Protein AF-A0A2U0RX53-F1 (afdb_monomer)

Nearest PDB structures (foldseek):
  1yox-assembly2_E  TM=8.769E-01  e=1.766E-03  Pseudomonas aeruginosa PAO1
  1yox-assembly2_D  TM=8.948E-01  e=3.958E-03  Pseudomonas aeruginosa PAO1
  1pg6-assembly1_A  TM=7.178E-01  e=7.880E-04  Streptococcus pyogenes MGAS8232
  1yox-assembly1_B  TM=8.789E-01  e=4.909E-03  Pseudomonas aeruginosa PAO1
  1yox-assembly1_C  TM=8.785E-01  e=5.180E-03  Pseudomonas aeruginosa PAO1

Solvent-accessible surface area (backbone atoms only — not comparable to full-atom values): 6976 Å² total; per-residue (Å²): 125,51,74,48,78,42,61,72,56,60,62,22,32,44,37,37,43,24,48,55,73,34,51,41,31,28,38,68,83,23,68,76,52,64,41,92,50,50,47,79,48,80,42,64,55,68,66,64,85,84,62,51,75,77,52,69,82,78,62,90,67,83,62,43,31,33,37,43,26,1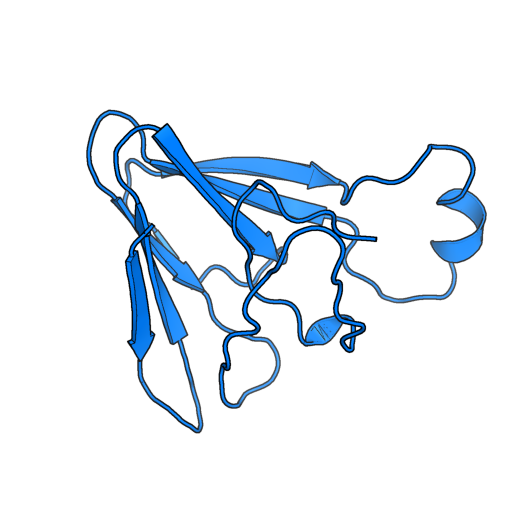4,49,95,39,68,33,47,40,29,35,37,64,68,67,86,29,62,78,85,85,80,86,82,47,92,99,54,86,81,91,73,62,80,68,73,59,46,69,44,60,71,85,63,85,59,126

Foldseek 3Di:
DDWDWPDPWFWTKIKDKAFAFFKKKFAPPFWDDWDPQKDKDKDFQDDDPVPCVVCVVPDPARRIIIIIGGHPGMMMTMGTAPPGTGADDDDDDVPDDDDDDRSNTTIDGPPDRDD

Mean predicted aligned error: 6.29 Å

Sequence (115 aa):
MEYEIKYKPSYSMLVVNLEPDESVTAEAGAMTYMAPNINVNTRKREKSILGTLGLALFGGQSFFVNDYQAQNSPAEVAFVAAPVGDIDVLEGKPNQGYIIESASYIASAQNVDLD

pLDDT: mean 86.65, std 14.89, range [49.66, 98.62]

Radius of gyration: 14.58 Å; Cα contacts (8 Å, |Δi|>4): 217; chains: 1; bounding box: 27×31×42 Å

Secondary structure (DSSP, 8-state):
-EEEEESTTTS-EEEEEE-TT-EEEEETT-EEEE-TTEEEEEEEPP--TTTHHHHTTT-----EEEEEEE-SS-EEEEEE-SSSS-------BTTB-----GGG--EEETT----

Structure (mmCIF, N/CA/C/O backbone):
data_AF-A0A2U0RX53-F1
#
_entry.id   AF-A0A2U0RX53-F1
#
loop_
_atom_site.group_PDB
_atom_site.id
_atom_site.type_symbol
_atom_site.label_atom_id
_atom_site.label_alt_id
_atom_site.label_comp_id
_atom_site.label_asym_id
_atom_site.label_entity_id
_atom_site.label_seq_id
_atom_site.pdbx_PDB_ins_code
_atom_site.Cartn_x
_atom_site.Cartn_y
_atom_site.Cartn_z
_atom_site.occupancy
_atom_site.B_iso_or_equiv
_atom_site.auth_seq_id
_atom_site.auth_comp_id
_atom_site.auth_asym_id
_atom_site.auth_atom_id
_atom_site.pdbx_PDB_model_num
ATOM 1 N N . MET A 1 1 ? -2.881 8.668 -8.069 1.00 89.19 1 MET A N 1
ATOM 2 C CA . MET A 1 1 ? -2.905 7.234 -7.738 1.00 89.19 1 MET A CA 1
ATOM 3 C C . MET A 1 1 ? -4.161 6.574 -8.275 1.00 89.19 1 MET A C 1
ATOM 5 O O . MET A 1 1 ? -5.261 6.839 -7.793 1.00 89.19 1 MET A O 1
ATOM 9 N N . GLU A 1 2 ? -3.981 5.724 -9.277 1.00 96.19 2 GLU A N 1
ATOM 10 C CA . GLU A 1 2 ? -5.035 4.867 -9.821 1.00 96.19 2 GLU A CA 1
ATOM 11 C C . GLU A 1 2 ? -4.992 3.494 -9.140 1.00 96.19 2 GLU A C 1
ATOM 13 O O . GLU A 1 2 ? -3.926 3.027 -8.733 1.00 96.19 2 GLU A O 1
ATOM 18 N N . TYR A 1 3 ? -6.140 2.831 -9.003 1.00 97.38 3 TYR A N 1
ATOM 19 C CA . TYR A 1 3 ? -6.206 1.499 -8.405 1.00 97.38 3 TYR A CA 1
ATOM 20 C C . TYR A 1 3 ? -7.310 0.639 -9.024 1.00 97.38 3 TYR A C 1
ATOM 22 O O . TYR A 1 3 ? -8.286 1.144 -9.579 1.00 97.38 3 TYR A O 1
ATOM 30 N N . GLU A 1 4 ? -7.171 -0.674 -8.868 1.00 97.56 4 GLU A N 1
ATOM 31 C CA . GLU A 1 4 ? -8.158 -1.683 -9.239 1.00 97.56 4 GLU A CA 1
ATOM 32 C C . GLU A 1 4 ? -8.268 -2.729 -8.122 1.00 97.56 4 GLU A C 1
ATOM 34 O O . GLU A 1 4 ? -7.258 -3.171 -7.574 1.00 97.56 4 GLU A O 1
ATOM 39 N N . ILE A 1 5 ? -9.489 -3.161 -7.793 1.00 97.25 5 ILE A N 1
ATOM 40 C CA . ILE A 1 5 ? -9.713 -4.309 -6.904 1.00 97.25 5 ILE A CA 1
ATOM 41 C C . ILE A 1 5 ? -10.069 -5.516 -7.767 1.00 97.25 5 ILE A C 1
ATOM 43 O O . ILE A 1 5 ? -11.161 -5.592 -8.334 1.00 97.25 5 ILE A O 1
ATOM 47 N N . LYS A 1 6 ? -9.142 -6.468 -7.855 1.00 96.62 6 LYS A N 1
ATOM 48 C CA . LYS A 1 6 ? -9.290 -7.706 -8.625 1.00 96.62 6 LYS A CA 1
ATOM 49 C C . LYS A 1 6 ? -9.838 -8.828 -7.748 1.00 96.62 6 LYS A C 1
ATOM 51 O O . LYS A 1 6 ? -9.658 -8.818 -6.537 1.00 96.62 6 LYS A O 1
ATOM 56 N N . TYR A 1 7 ? -10.458 -9.822 -8.384 1.00 95.19 7 TYR A N 1
ATOM 57 C CA . TYR A 1 7 ? -10.832 -11.111 -7.775 1.00 95.19 7 TYR A CA 1
ATOM 58 C C . TYR A 1 7 ? -11.851 -11.053 -6.616 1.00 95.19 7 TYR A C 1
ATOM 60 O O . TYR A 1 7 ? -11.899 -11.964 -5.782 1.00 95.19 7 TYR A O 1
ATOM 68 N N . LYS A 1 8 ? -12.714 -10.024 -6.600 1.00 94.25 8 LYS A N 1
ATOM 69 C CA . LYS A 1 8 ? -13.843 -9.947 -5.658 1.00 94.25 8 LYS A CA 1
ATOM 70 C C . LYS A 1 8 ? -14.775 -11.165 -5.785 1.00 94.25 8 LYS A C 1
ATOM 72 O O . LYS A 1 8 ? -14.963 -11.670 -6.896 1.00 94.25 8 LYS A O 1
ATOM 77 N N . PRO A 1 9 ? -15.406 -11.628 -4.687 1.00 93.12 9 PRO A N 1
ATOM 78 C CA . PRO A 1 9 ? -15.303 -11.113 -3.315 1.00 93.12 9 PRO A CA 1
ATOM 79 C C . PRO A 1 9 ? -14.463 -11.996 -2.378 1.00 93.12 9 PRO A C 1
ATOM 81 O O . PRO A 1 9 ? -14.366 -11.715 -1.192 1.00 93.12 9 PRO A O 1
ATOM 84 N N . SER A 1 10 ? -13.957 -13.136 -2.852 1.00 88.94 10 SER A N 1
ATOM 85 C CA . SER A 1 10 ? -13.413 -14.160 -1.950 1.00 88.94 10 SER A CA 1
ATOM 86 C C . SER A 1 10 ? -11.91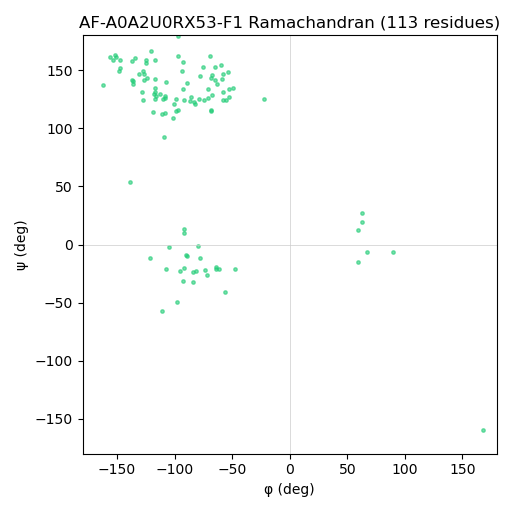4 -14.028 -1.721 1.00 88.94 10 SER A C 1
ATOM 88 O O . SER A 1 10 ? -11.451 -14.383 -0.648 1.00 88.94 10 SER A O 1
ATOM 90 N N . TYR A 1 11 ? -11.160 -13.545 -2.709 1.00 91.69 11 TYR A N 1
ATOM 91 C CA . TYR A 1 11 ? -9.703 -13.407 -2.634 1.00 91.69 11 TYR A CA 1
ATOM 92 C C . TYR A 1 11 ? -9.279 -12.085 -3.261 1.00 91.69 11 TYR A C 1
ATOM 94 O O . TYR A 1 11 ? -8.478 -12.051 -4.196 1.00 91.69 11 TYR A O 1
ATOM 102 N N . SER A 1 12 ? -9.885 -11.003 -2.781 1.00 96.06 12 SER A N 1
ATOM 103 C CA . SER A 1 12 ? -9.687 -9.691 -3.373 1.00 96.06 12 SER A CA 1
ATOM 104 C C . SER A 1 12 ? -8.238 -9.232 -3.253 1.00 96.06 12 SER A C 1
ATOM 106 O O . SER A 1 12 ? -7.592 -9.398 -2.218 1.00 96.06 12 SER A O 1
ATOM 108 N N . MET A 1 13 ? -7.738 -8.635 -4.330 1.00 96.56 13 MET A N 1
ATOM 109 C CA . MET A 1 13 ? -6.391 -8.083 -4.414 1.00 96.56 13 MET A CA 1
ATOM 110 C C . MET A 1 13 ? -6.476 -6.638 -4.883 1.00 96.56 13 MET A C 1
ATOM 112 O O . MET A 1 13 ? -7.036 -6.354 -5.943 1.00 96.56 13 MET A O 1
ATOM 116 N N . LEU A 1 14 ? -5.909 -5.733 -4.096 1.00 97.69 14 LEU A N 1
ATOM 117 C CA . LEU A 1 14 ? -5.750 -4.336 -4.460 1.00 97.69 14 LEU A CA 1
ATOM 118 C C . LEU A 1 14 ? -4.509 -4.206 -5.340 1.00 97.69 14 LEU A C 1
ATOM 120 O O . LEU A 1 14 ? -3.413 -4.534 -4.901 1.00 97.69 14 LEU A O 1
ATOM 124 N N . VAL A 1 15 ? -4.675 -3.706 -6.557 1.00 98.31 15 VAL A N 1
ATOM 125 C CA . VAL A 1 15 ? -3.584 -3.353 -7.466 1.00 98.31 15 VAL A CA 1
ATOM 126 C C . VAL A 1 15 ? -3.538 -1.839 -7.589 1.00 98.31 15 VAL A C 1
ATOM 128 O O . VAL A 1 15 ? -4.546 -1.220 -7.919 1.00 98.31 15 VAL A O 1
ATOM 131 N N . VAL A 1 16 ? -2.383 -1.243 -7.310 1.00 98.38 16 VAL A N 1
ATOM 132 C CA . VAL A 1 16 ? -2.176 0.207 -7.324 1.00 98.38 16 VAL A CA 1
ATOM 133 C C . VAL A 1 16 ? -1.162 0.560 -8.401 1.00 98.38 16 VAL A C 1
ATOM 135 O O . VAL A 1 16 ? -0.059 0.012 -8.416 1.00 98.38 16 VAL A O 1
ATOM 138 N N . ASN A 1 17 ? -1.531 1.506 -9.264 1.00 98.44 17 ASN A N 1
ATOM 139 C CA . ASN A 1 17 ? -0.642 2.115 -10.243 1.00 98.44 17 ASN A CA 1
ATOM 140 C C . ASN A 1 17 ? -0.188 3.479 -9.719 1.00 98.44 17 ASN A C 1
ATOM 142 O O . ASN A 1 17 ? -1.005 4.361 -9.430 1.00 98.44 17 ASN A O 1
ATOM 146 N N . LEU A 1 18 ? 1.125 3.615 -9.574 1.00 98.38 18 LEU A N 1
ATOM 147 C CA . LEU A 1 18 ? 1.797 4.798 -9.062 1.00 98.38 18 LEU A CA 1
ATOM 148 C C . LEU A 1 18 ? 2.512 5.505 -1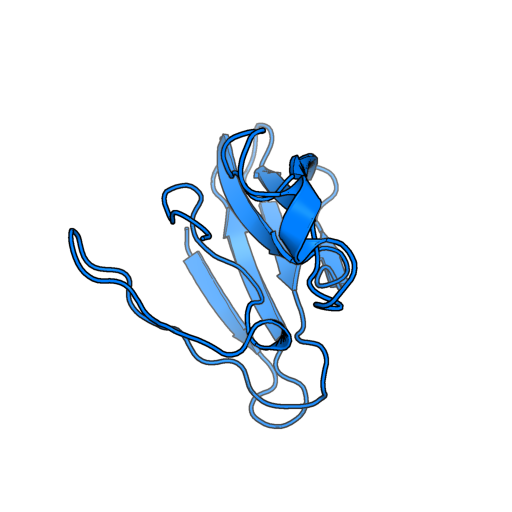0.209 1.00 98.38 18 LEU A C 1
ATOM 150 O O . LEU A 1 18 ? 3.314 4.889 -10.914 1.00 98.38 18 LEU A O 1
ATOM 154 N N . GLU A 1 19 ? 2.254 6.800 -10.359 1.00 98.31 19 GLU A N 1
ATOM 155 C CA . GLU A 1 19 ? 3.101 7.681 -11.169 1.00 98.31 19 GLU A CA 1
ATOM 156 C C . GLU A 1 19 ? 4.469 7.897 -10.488 1.00 98.31 19 GLU A C 1
ATOM 158 O O . GLU A 1 19 ? 4.597 7.637 -9.288 1.00 98.31 19 GLU A O 1
ATOM 163 N N . PRO A 1 20 ? 5.513 8.364 -11.204 1.00 97.75 20 PRO A N 1
ATOM 164 C CA . PRO A 1 20 ? 6.799 8.681 -10.586 1.00 97.75 20 PRO A CA 1
ATOM 165 C C . PRO A 1 20 ? 6.632 9.564 -9.343 1.00 97.75 20 PRO A C 1
ATOM 167 O O . PRO A 1 20 ? 5.877 10.535 -9.364 1.00 97.75 20 PRO A O 1
ATOM 170 N N . ASP A 1 21 ? 7.338 9.208 -8.271 1.00 95.56 21 ASP A N 1
ATOM 171 C CA . ASP A 1 21 ? 7.301 9.853 -6.954 1.00 95.56 21 ASP A CA 1
ATOM 172 C C . ASP A 1 21 ? 5.981 9.710 -6.167 1.00 95.56 21 ASP A C 1
ATOM 174 O O . ASP A 1 21 ? 5.964 10.046 -4.976 1.00 95.56 21 ASP A O 1
ATOM 178 N N . GLU A 1 22 ? 4.912 9.142 -6.745 1.00 97.50 22 GLU A N 1
ATOM 179 C CA . GLU A 1 22 ? 3.727 8.749 -5.976 1.00 97.50 22 GLU A CA 1
ATOM 180 C C . GLU A 1 22 ? 4.051 7.594 -5.023 1.00 97.50 22 GLU A C 1
ATOM 182 O O . GLU A 1 22 ? 4.855 6.702 -5.313 1.00 97.50 22 GLU A O 1
ATOM 187 N N . SER A 1 23 ? 3.388 7.613 -3.866 1.00 97.25 23 SER A N 1
ATOM 188 C CA . SER A 1 23 ? 3.585 6.635 -2.804 1.00 97.25 23 SER A CA 1
ATOM 189 C C . SER A 1 23 ? 2.259 6.170 -2.219 1.00 97.25 23 SER A C 1
ATOM 191 O O . SER A 1 23 ? 1.340 6.969 -2.011 1.00 97.25 23 SER A O 1
ATOM 193 N N . VAL A 1 24 ? 2.182 4.874 -1.924 1.00 97.62 24 VAL A N 1
ATOM 194 C CA . VAL A 1 24 ? 1.093 4.244 -1.173 1.00 97.62 24 VAL A CA 1
ATOM 195 C C . VAL A 1 24 ? 1.646 3.660 0.122 1.00 97.62 24 VAL A C 1
ATOM 197 O O . VAL A 1 24 ? 2.689 3.005 0.132 1.00 97.62 24 VAL A O 1
ATOM 200 N N . THR A 1 25 ? 0.944 3.891 1.224 1.00 96.19 25 THR A N 1
ATOM 201 C CA . THR A 1 25 ? 1.252 3.276 2.516 1.00 96.19 25 THR A CA 1
ATOM 202 C C . THR A 1 25 ? 0.429 2.001 2.644 1.00 96.19 25 THR A C 1
ATOM 204 O O . THR A 1 25 ? -0.765 2.030 2.363 1.00 96.19 25 THR A O 1
ATOM 207 N N . ALA A 1 26 ? 1.034 0.892 3.068 1.00 95.44 26 ALA A N 1
ATOM 208 C CA . ALA A 1 26 ? 0.318 -0.359 3.314 1.00 95.44 26 ALA A CA 1
ATOM 209 C C . ALA A 1 26 ? 0.764 -1.061 4.600 1.00 95.44 26 ALA A C 1
ATOM 211 O O . ALA A 1 26 ? 1.868 -0.834 5.111 1.00 95.44 26 ALA A O 1
ATOM 212 N N . GLU A 1 27 ? -0.109 -1.925 5.121 1.00 91.69 27 GLU A N 1
ATOM 213 C CA . GLU A 1 27 ? 0.174 -2.762 6.283 1.00 91.69 27 GLU A CA 1
ATOM 214 C C . GLU A 1 27 ? 1.395 -3.662 6.031 1.00 91.69 27 GLU A C 1
ATOM 216 O O . GLU A 1 27 ? 1.623 -4.183 4.930 1.00 91.69 27 GLU A O 1
ATOM 221 N N . ALA A 1 28 ? 2.210 -3.854 7.071 1.00 87.50 28 ALA A N 1
ATOM 222 C CA . ALA A 1 28 ? 3.302 -4.813 7.022 1.00 87.50 28 ALA A CA 1
ATOM 223 C C . ALA A 1 28 ? 2.775 -6.225 6.703 1.00 87.50 28 ALA A C 1
ATOM 225 O O . ALA A 1 28 ? 1.935 -6.765 7.413 1.00 87.50 28 ALA A O 1
ATOM 226 N N . GLY A 1 29 ? 3.311 -6.836 5.645 1.00 88.00 29 GLY A N 1
ATOM 227 C CA . GLY A 1 29 ? 2.917 -8.178 5.207 1.00 88.00 29 GLY A CA 1
ATOM 228 C C . GLY A 1 29 ? 1.761 -8.225 4.204 1.00 88.00 29 GLY A C 1
ATOM 229 O O . GLY A 1 29 ? 1.519 -9.294 3.656 1.00 88.00 29 GLY A O 1
ATOM 230 N N . ALA A 1 30 ? 1.110 -7.099 3.890 1.00 92.62 30 ALA A N 1
ATOM 231 C CA . ALA A 1 30 ? 0.027 -7.070 2.901 1.00 92.62 30 ALA A CA 1
ATOM 232 C C . ALA A 1 30 ? 0.517 -7.202 1.444 1.00 92.62 30 ALA A C 1
ATOM 234 O O . ALA A 1 30 ? -0.255 -7.563 0.558 1.00 92.62 30 ALA A O 1
ATOM 235 N N . MET A 1 31 ? 1.788 -6.894 1.159 1.00 96.25 31 MET A N 1
ATOM 236 C CA . MET A 1 31 ? 2.325 -6.896 -0.208 1.00 96.25 31 MET A CA 1
ATOM 237 C C . MET A 1 31 ? 2.389 -8.308 -0.798 1.00 96.25 31 MET A C 1
ATOM 239 O O . MET A 1 31 ? 2.961 -9.220 -0.206 1.00 96.25 31 MET A O 1
ATOM 243 N N . THR A 1 32 ? 1.824 -8.452 -1.997 1.00 96.38 32 THR A N 1
ATOM 244 C CA . THR A 1 32 ? 1.835 -9.690 -2.789 1.00 96.38 32 THR A CA 1
ATOM 245 C C . THR A 1 32 ? 2.927 -9.667 -3.850 1.00 96.38 32 THR A C 1
ATOM 247 O O . THR A 1 32 ? 3.696 -10.619 -3.975 1.00 96.38 32 THR A O 1
ATOM 250 N N . TYR A 1 33 ? 2.997 -8.583 -4.624 1.00 98.06 33 TYR A N 1
ATOM 251 C CA . TYR A 1 33 ? 4.064 -8.339 -5.588 1.00 98.06 33 TYR A CA 1
ATOM 252 C C . TYR A 1 33 ? 4.277 -6.836 -5.782 1.00 98.06 33 TYR A C 1
ATOM 254 O O . TYR A 1 33 ? 3.412 -6.020 -5.458 1.00 98.06 33 TYR A O 1
ATOM 262 N N . MET A 1 34 ? 5.426 -6.471 -6.346 1.00 98.44 34 MET A N 1
ATOM 263 C CA . MET A 1 34 ? 5.742 -5.098 -6.734 1.00 98.44 34 MET A CA 1
ATOM 264 C C . MET A 1 34 ? 6.639 -5.077 -7.971 1.00 98.44 34 MET A C 1
ATOM 266 O O . MET A 1 34 ? 7.419 -6.009 -8.194 1.00 98.44 34 MET A O 1
ATOM 270 N N . ALA A 1 35 ? 6.549 -4.011 -8.763 1.00 98.62 35 ALA A N 1
ATOM 271 C CA . ALA A 1 35 ? 7.488 -3.757 -9.845 1.00 98.62 35 ALA A CA 1
ATOM 272 C C . ALA A 1 35 ? 8.913 -3.488 -9.299 1.00 98.62 35 ALA A C 1
ATOM 274 O O . ALA A 1 35 ? 9.062 -2.976 -8.187 1.00 98.62 35 ALA A O 1
ATOM 275 N N . PRO A 1 36 ? 9.985 -3.780 -10.067 1.00 98.25 36 PRO A N 1
ATOM 276 C CA . PRO A 1 36 ? 11.367 -3.638 -9.589 1.00 98.25 36 PRO A CA 1
ATOM 277 C C . PRO A 1 36 ? 11.793 -2.204 -9.246 1.00 98.25 36 PRO A C 1
ATOM 279 O O . PRO A 1 36 ? 12.770 -2.013 -8.530 1.00 98.25 36 PRO A O 1
ATOM 282 N N . ASN A 1 37 ? 11.097 -1.201 -9.786 1.00 98.38 37 ASN A N 1
ATOM 283 C CA . ASN A 1 37 ? 11.363 0.218 -9.553 1.00 98.38 37 ASN A CA 1
ATOM 284 C C . ASN A 1 37 ? 10.557 0.802 -8.379 1.00 98.38 37 ASN A C 1
ATOM 286 O O . ASN A 1 37 ? 10.508 2.020 -8.227 1.00 98.38 37 ASN A O 1
ATOM 290 N N . ILE A 1 38 ? 9.934 -0.037 -7.549 1.00 98.50 38 ILE A N 1
ATOM 291 C CA . I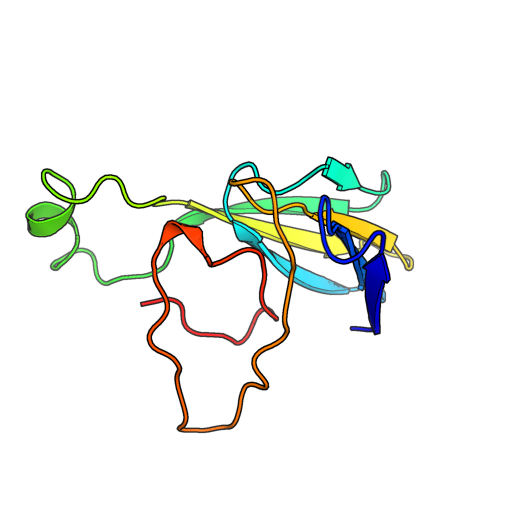LE A 1 38 ? 9.342 0.383 -6.277 1.00 98.50 38 ILE A CA 1
ATOM 292 C C . ILE A 1 38 ? 10.432 0.422 -5.202 1.00 98.50 38 ILE A C 1
ATOM 294 O O . ILE A 1 38 ? 11.080 -0.586 -4.919 1.00 98.50 38 ILE A O 1
ATOM 298 N N . ASN A 1 39 ? 10.610 1.581 -4.571 1.00 98.25 39 ASN A N 1
ATOM 299 C CA . ASN A 1 39 ? 11.387 1.708 -3.342 1.00 98.25 39 ASN A CA 1
ATOM 300 C C . ASN A 1 39 ? 10.473 1.504 -2.127 1.00 98.25 39 ASN A C 1
ATOM 302 O O . ASN A 1 39 ? 9.355 2.019 -2.109 1.00 98.25 39 ASN A O 1
ATOM 306 N N . VAL A 1 40 ? 10.955 0.784 -1.112 1.00 97.50 40 VAL A N 1
ATOM 307 C CA . VAL A 1 40 ? 10.180 0.448 0.090 1.00 97.50 40 VAL A CA 1
ATOM 308 C C . VAL A 1 40 ? 10.829 1.074 1.316 1.00 97.50 40 VAL A C 1
ATOM 310 O O . VAL A 1 40 ? 11.997 0.820 1.605 1.00 97.50 40 VAL A O 1
ATOM 313 N N . ASN A 1 41 ? 10.055 1.853 2.068 1.00 95.31 41 ASN A N 1
ATOM 314 C CA . ASN A 1 41 ? 10.477 2.432 3.337 1.00 95.31 41 ASN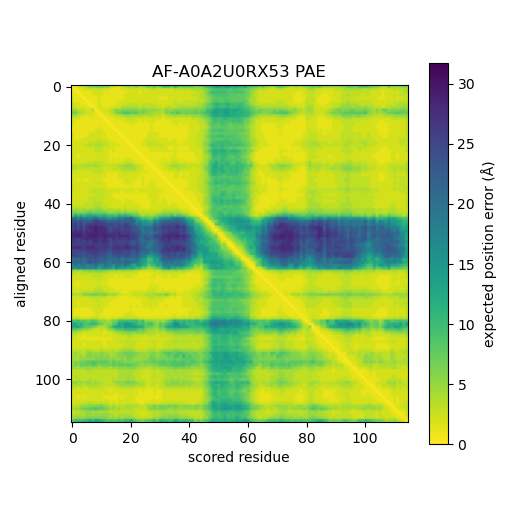 A CA 1
ATOM 315 C C . ASN A 1 41 ? 9.579 1.940 4.477 1.00 95.31 41 ASN A C 1
ATOM 317 O O . ASN A 1 41 ? 8.397 2.272 4.536 1.00 95.31 41 ASN A O 1
ATOM 321 N N . THR A 1 42 ? 10.141 1.166 5.405 1.00 92.56 42 THR A N 1
ATOM 322 C CA . THR A 1 42 ? 9.423 0.712 6.602 1.00 92.56 42 THR A CA 1
ATOM 323 C C . THR A 1 42 ? 9.521 1.758 7.702 1.00 92.56 42 THR A C 1
ATOM 325 O O . THR A 1 42 ? 10.616 2.139 8.120 1.00 92.56 42 THR A O 1
ATOM 328 N N . ARG A 1 43 ? 8.377 2.172 8.247 1.00 88.50 43 ARG A N 1
ATOM 329 C CA . ARG A 1 43 ? 8.308 3.091 9.387 1.00 88.50 43 ARG A CA 1
ATOM 330 C C . ARG A 1 43 ? 7.305 2.609 10.421 1.00 88.50 43 ARG A C 1
ATOM 332 O O . ARG A 1 43 ? 6.426 1.798 10.143 1.00 88.50 43 ARG A O 1
ATOM 339 N N . LYS A 1 44 ? 7.437 3.119 11.642 1.00 82.88 44 LYS A N 1
ATOM 340 C CA . LYS A 1 44 ? 6.400 2.929 12.658 1.00 82.88 44 LYS A CA 1
ATOM 341 C C . LYS A 1 44 ? 5.156 3.715 12.244 1.00 82.88 44 LYS A C 1
ATOM 343 O O . LYS A 1 44 ? 5.298 4.818 11.710 1.00 82.88 44 LYS A O 1
ATOM 348 N N . ARG A 1 45 ? 3.963 3.170 12.510 1.00 76.38 45 ARG A N 1
ATOM 349 C CA . ARG A 1 45 ? 2.738 3.987 12.534 1.00 76.38 45 ARG A CA 1
ATOM 350 C C . ARG A 1 45 ? 3.000 5.103 13.538 1.00 76.38 45 ARG A C 1
ATOM 352 O O . ARG A 1 45 ? 3.495 4.825 14.635 1.00 76.38 45 ARG A O 1
ATOM 359 N N . GLU A 1 46 ? 2.856 6.354 13.124 1.00 67.19 46 GLU A N 1
ATOM 360 C CA . GLU A 1 46 ? 3.170 7.457 14.023 1.00 67.19 46 GLU A CA 1
ATOM 361 C C . GLU A 1 46 ? 2.309 7.337 15.275 1.00 67.19 46 GLU A C 1
ATOM 363 O O . GLU A 1 46 ? 1.101 7.186 15.183 1.00 67.19 46 GLU A O 1
ATOM 368 N N . LYS A 1 47 ? 2.936 7.434 16.450 1.00 59.72 47 LYS A N 1
ATOM 369 C CA . LYS A 1 47 ? 2.348 8.166 17.567 1.00 59.72 47 LYS A CA 1
ATOM 370 C C . LYS A 1 47 ? 3.392 8.498 18.610 1.00 59.72 47 LYS A C 1
ATOM 372 O O . LYS A 1 47 ? 4.253 7.684 18.934 1.00 59.72 47 LYS A O 1
ATOM 377 N N . SER A 1 48 ? 3.295 9.735 19.094 1.00 52.84 48 SER A N 1
ATOM 378 C CA . SER A 1 48 ? 4.055 10.329 20.192 1.00 52.84 48 SER A CA 1
ATOM 379 C C . SER A 1 48 ? 4.635 9.289 21.157 1.00 52.84 48 SER A C 1
ATOM 381 O O . SER A 1 48 ? 3.906 8.479 21.733 1.00 52.84 48 SER A O 1
ATOM 383 N N . ILE A 1 49 ? 5.953 9.376 21.357 1.00 52.19 49 ILE A N 1
ATOM 384 C CA . ILE A 1 49 ? 6.816 8.493 22.167 1.00 52.19 49 ILE A CA 1
ATOM 385 C C . ILE A 1 49 ? 6.236 8.199 23.569 1.00 52.19 49 ILE A C 1
ATOM 387 O O . ILE A 1 49 ? 6.582 7.199 24.194 1.00 52.19 49 ILE A O 1
ATOM 391 N N . LEU A 1 50 ? 5.333 9.051 24.064 1.00 53.56 50 LEU A N 1
ATOM 392 C CA . LEU A 1 50 ? 4.729 8.962 25.391 1.00 53.56 50 LEU A CA 1
ATOM 393 C C . LEU A 1 50 ? 3.519 8.009 25.487 1.00 53.56 50 LEU A C 1
ATOM 395 O O . LEU A 1 50 ? 3.239 7.525 26.579 1.00 53.56 50 LEU A O 1
ATOM 399 N N . GLY A 1 51 ? 2.808 7.715 24.390 1.00 51.28 51 GLY A N 1
ATOM 400 C CA . GLY A 1 51 ? 1.586 6.887 24.415 1.00 51.28 51 GLY A CA 1
ATOM 401 C C . GLY A 1 51 ? 1.803 5.401 24.101 1.00 51.28 51 GLY A C 1
ATOM 402 O O . GLY A 1 51 ? 1.013 4.549 24.504 1.00 51.28 51 GLY A O 1
ATOM 403 N N . THR A 1 52 ? 2.893 5.067 23.408 1.00 50.50 52 THR A N 1
ATOM 404 C CA . THR A 1 52 ? 3.116 3.738 22.815 1.00 50.50 52 THR A CA 1
ATOM 405 C C . THR A 1 52 ? 3.648 2.687 23.791 1.00 50.50 52 THR A C 1
ATOM 407 O O . THR A 1 52 ? 3.447 1.499 23.566 1.00 50.50 52 THR A O 1
ATOM 410 N N . LEU A 1 53 ? 4.292 3.078 24.896 1.00 53.28 53 LEU A N 1
ATOM 411 C CA . LEU A 1 53 ? 4.832 2.116 25.874 1.00 53.28 53 LEU A CA 1
ATOM 412 C C . LEU A 1 53 ? 3.743 1.417 26.710 1.00 53.28 53 LEU A C 1
ATOM 414 O O . LEU A 1 53 ? 3.960 0.293 27.151 1.00 53.28 53 LEU A O 1
ATOM 418 N N . GLY A 1 54 ? 2.577 2.048 26.906 1.00 52.09 54 GLY A N 1
ATOM 419 C CA . GLY A 1 54 ? 1.478 1.488 27.707 1.00 52.09 54 GLY A CA 1
ATOM 420 C C . GLY A 1 54 ? 0.556 0.527 26.946 1.00 52.09 54 GLY A C 1
ATOM 421 O O . GLY A 1 54 ? 0.055 -0.429 27.531 1.00 52.09 54 GLY A O 1
ATOM 422 N N . LEU A 1 55 ? 0.357 0.747 25.642 1.00 53.78 55 LEU A N 1
ATOM 423 C CA . LEU A 1 55 ? -0.532 -0.067 24.797 1.00 53.78 55 LEU A CA 1
ATOM 424 C C . LEU A 1 55 ? 0.193 -1.230 24.099 1.00 53.78 55 LEU A C 1
ATOM 426 O O . LEU A 1 55 ? -0.439 -2.222 23.737 1.00 53.78 55 LEU A O 1
ATOM 430 N N . ALA A 1 56 ? 1.524 -1.153 23.964 1.00 51.03 56 ALA A N 1
ATOM 431 C CA . ALA A 1 56 ? 2.306 -2.138 23.218 1.00 51.03 56 ALA A CA 1
ATOM 432 C C . ALA A 1 56 ? 2.285 -3.561 23.802 1.00 51.03 56 ALA A C 1
ATOM 434 O O . ALA A 1 56 ? 2.580 -4.519 23.092 1.00 51.03 56 ALA A O 1
ATOM 435 N N . LEU A 1 57 ? 1.929 -3.715 25.079 1.00 49.66 57 LEU A N 1
ATOM 436 C CA . LEU A 1 57 ? 1.906 -5.013 25.755 1.00 49.66 57 LEU A CA 1
ATOM 437 C C . LEU A 1 57 ? 0.563 -5.751 25.642 1.00 49.66 57 LEU A C 1
ATOM 439 O O . LEU A 1 57 ? 0.505 -6.924 25.998 1.00 49.66 57 LEU A O 1
ATOM 443 N N . PHE A 1 58 ? -0.500 -5.107 25.144 1.00 50.59 58 PHE A N 1
ATOM 444 C CA . PHE A 1 58 ? -1.861 -5.655 25.241 1.00 50.59 58 PHE A CA 1
ATOM 445 C C . PHE A 1 58 ? -2.591 -5.871 23.904 1.00 50.59 58 PHE A C 1
ATOM 447 O O . PHE A 1 58 ? -3.630 -6.524 23.907 1.00 50.59 58 PHE A O 1
ATOM 454 N N . GLY A 1 59 ? -2.092 -5.349 22.776 1.00 54.41 59 GLY A N 1
ATOM 455 C CA . GLY A 1 59 ? -2.956 -5.121 21.605 1.00 54.41 59 GLY A CA 1
ATOM 456 C C . GLY A 1 59 ? -2.808 -6.028 20.379 1.00 54.41 59 GLY A C 1
ATOM 457 O O . GLY A 1 59 ? -3.726 -6.055 19.573 1.00 54.41 59 GLY A O 1
ATOM 458 N N . GLY A 1 60 ? -1.683 -6.724 20.169 1.00 54.12 60 GLY A N 1
ATOM 459 C CA . GLY A 1 60 ? -1.476 -7.513 18.935 1.00 54.12 60 GLY A CA 1
ATOM 460 C C . GLY A 1 60 ? -1.525 -6.705 17.621 1.00 54.12 60 GLY A C 1
ATOM 461 O O . GLY A 1 60 ? -1.606 -7.296 16.550 1.00 54.12 60 GLY A O 1
ATOM 462 N N . GLN A 1 61 ? -1.482 -5.372 17.692 1.00 57.50 61 GLN A N 1
ATOM 463 C CA . GLN A 1 61 ? -1.572 -4.480 16.536 1.00 57.50 61 GLN A CA 1
ATOM 464 C C . GLN A 1 61 ? -0.240 -4.420 15.773 1.00 57.50 61 GLN A C 1
ATOM 466 O O . GLN A 1 61 ? 0.836 -4.447 16.378 1.00 57.50 61 GLN A O 1
ATOM 471 N N . SER A 1 62 ? -0.303 -4.293 14.443 1.00 61.78 62 SER A N 1
ATOM 472 C CA . SER A 1 62 ? 0.884 -4.062 13.615 1.00 61.78 62 SER A CA 1
ATOM 473 C C . SER A 1 62 ? 1.461 -2.666 13.880 1.00 61.78 62 SER A C 1
ATOM 475 O O . SER A 1 62 ? 0.827 -1.646 13.610 1.00 61.78 62 SER A O 1
ATOM 477 N N . PHE A 1 63 ? 2.680 -2.610 14.426 1.00 73.06 63 PHE A N 1
ATOM 478 C CA . PHE A 1 63 ? 3.381 -1.358 14.755 1.00 73.06 63 PHE A CA 1
ATOM 479 C C . PHE A 1 63 ? 4.008 -0.667 13.541 1.00 73.06 63 PHE A C 1
ATOM 481 O O . PHE A 1 63 ? 4.476 0.468 13.656 1.00 73.06 63 PHE A O 1
ATOM 488 N N . PHE A 1 64 ? 4.072 -1.355 12.403 1.00 83.69 64 PHE A N 1
ATOM 489 C CA . PHE A 1 64 ? 4.853 -0.939 11.250 1.00 83.69 64 PHE A CA 1
ATOM 490 C C . PHE A 1 64 ? 3.990 -0.888 9.997 1.00 83.69 64 PHE A C 1
ATOM 492 O O . PHE A 1 64 ? 3.141 -1.747 9.764 1.00 83.69 64 PHE A O 1
ATOM 499 N N . VAL A 1 65 ? 4.258 0.117 9.177 1.00 91.25 65 VAL A N 1
ATOM 500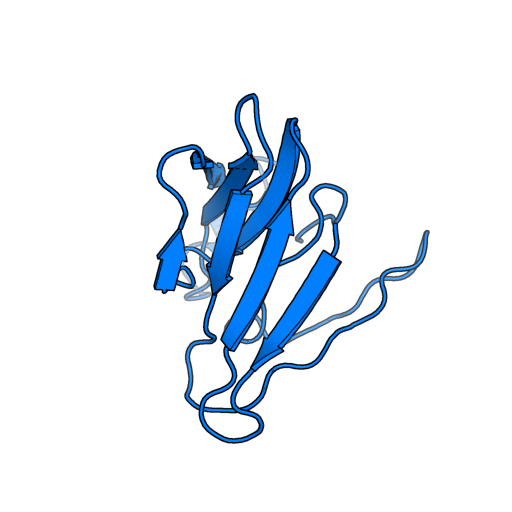 C CA . VAL A 1 65 ? 3.726 0.254 7.824 1.00 91.25 65 VAL A CA 1
ATOM 501 C C . VAL A 1 65 ? 4.885 0.409 6.855 1.00 91.25 65 VAL A C 1
ATOM 503 O O . VAL A 1 65 ? 5.985 0.827 7.232 1.00 91.25 65 VAL A O 1
ATOM 506 N N . ASN A 1 66 ? 4.625 0.065 5.603 1.00 94.56 66 ASN A N 1
ATOM 507 C CA . ASN A 1 66 ? 5.566 0.235 4.511 1.00 94.56 66 ASN A CA 1
ATOM 508 C C . ASN A 1 66 ? 5.028 1.297 3.556 1.00 94.56 66 ASN A C 1
ATOM 510 O O . ASN A 1 66 ? 3.882 1.206 3.122 1.00 94.56 66 ASN A O 1
ATOM 514 N N . ASP A 1 67 ? 5.861 2.273 3.216 1.00 96.25 67 ASP A N 1
ATOM 515 C CA . ASP A 1 67 ? 5.609 3.187 2.107 1.00 96.25 67 ASP A CA 1
ATOM 516 C C . ASP A 1 67 ? 6.259 2.606 0.846 1.00 96.25 67 ASP A C 1
ATOM 518 O O . ASP A 1 67 ? 7.461 2.325 0.843 1.00 96.25 67 ASP A O 1
ATOM 522 N N . TYR A 1 68 ? 5.469 2.418 -0.209 1.00 98.06 68 TYR A N 1
ATOM 523 C CA . TYR A 1 68 ? 5.906 1.926 -1.515 1.00 98.06 68 TYR A CA 1
ATOM 524 C C . TYR A 1 68 ? 5.861 3.086 -2.501 1.00 98.06 68 TYR A C 1
ATOM 526 O O . TYR A 1 68 ? 4.777 3.579 -2.808 1.00 98.06 68 TYR A O 1
ATOM 534 N N . GLN A 1 69 ? 7.024 3.516 -2.990 1.00 98.25 69 GLN A N 1
ATOM 535 C CA . GLN A 1 69 ? 7.152 4.675 -3.871 1.00 98.25 69 GLN A CA 1
ATOM 536 C C . GLN A 1 69 ? 7.724 4.284 -5.233 1.00 98.25 69 GLN A C 1
ATOM 538 O O . GLN A 1 69 ? 8.792 3.667 -5.306 1.00 98.25 69 GLN A O 1
ATOM 543 N N . ALA A 1 70 ? 7.068 4.710 -6.312 1.00 98.38 70 ALA A N 1
ATOM 544 C CA . ALA A 1 70 ? 7.577 4.530 -7.668 1.00 98.38 70 ALA A CA 1
ATOM 545 C C . ALA A 1 70 ? 8.792 5.427 -7.935 1.00 98.38 70 ALA A C 1
ATOM 547 O O . ALA A 1 70 ? 8.739 6.642 -7.755 1.00 98.38 70 ALA A O 1
ATOM 548 N N . GLN A 1 71 ? 9.897 4.829 -8.383 1.00 98.12 71 GLN A N 1
ATOM 549 C CA . GLN A 1 71 ? 11.130 5.542 -8.712 1.00 98.12 71 GLN A CA 1
ATOM 550 C C . GLN A 1 71 ? 11.228 5.778 -10.219 1.00 98.12 71 GLN A C 1
ATOM 552 O O . GLN A 1 71 ? 11.236 4.817 -10.990 1.00 98.12 71 GLN A O 1
ATOM 557 N N . ASN A 1 72 ? 11.402 7.040 -10.629 1.00 96.06 72 ASN A N 1
ATOM 558 C CA . ASN A 1 72 ? 11.765 7.495 -11.985 1.00 96.06 72 ASN A CA 1
ATOM 559 C C . ASN A 1 72 ? 10.812 7.126 -13.149 1.00 96.06 72 ASN A C 1
ATOM 561 O O . ASN A 1 72 ? 10.935 7.698 -14.230 1.00 96.06 72 ASN A O 1
ATOM 565 N N . SER A 1 73 ? 9.888 6.183 -12.971 1.00 98.00 73 SER A N 1
ATOM 566 C CA . SER A 1 73 ? 8.907 5.731 -13.962 1.00 98.00 73 SER A CA 1
ATOM 567 C C . SER A 1 73 ? 7.666 5.165 -13.263 1.00 98.00 73 SER A C 1
ATOM 569 O O . SER A 1 73 ? 7.787 4.745 -12.108 1.00 98.00 73 SER A O 1
ATOM 571 N N . PRO A 1 74 ? 6.504 5.096 -13.945 1.00 98.38 74 PRO A N 1
ATOM 572 C CA . PRO A 1 74 ? 5.318 4.452 -13.394 1.00 98.38 74 PRO A CA 1
ATOM 573 C C . PRO A 1 74 ? 5.596 3.022 -12.922 1.00 98.38 74 PRO A C 1
ATOM 575 O O . PRO A 1 74 ? 6.459 2.328 -13.475 1.00 98.38 74 PRO A O 1
ATOM 578 N N . ALA A 1 75 ? 4.887 2.592 -11.885 1.00 98.38 75 ALA A N 1
ATOM 579 C CA . ALA A 1 75 ? 5.096 1.298 -11.253 1.00 98.38 75 ALA A CA 1
ATOM 580 C C . ALA A 1 75 ? 3.796 0.727 -10.685 1.00 98.38 75 ALA A C 1
ATOM 582 O O . ALA A 1 75 ? 2.930 1.465 -10.219 1.00 98.38 75 ALA A O 1
ATOM 583 N N . GLU A 1 76 ? 3.699 -0.600 -10.674 1.00 98.38 76 GLU A N 1
ATOM 584 C CA . GLU A 1 76 ? 2.574 -1.321 -10.081 1.00 98.38 76 GLU A CA 1
ATOM 585 C C . GLU A 1 76 ? 3.007 -1.996 -8.771 1.00 98.38 76 GLU A C 1
ATOM 587 O O . GLU A 1 76 ? 4.097 -2.574 -8.678 1.00 98.38 76 GLU A O 1
ATOM 592 N N . VAL A 1 77 ? 2.141 -1.952 -7.762 1.00 98.62 77 VAL A N 1
ATOM 593 C CA . VAL A 1 77 ? 2.271 -2.715 -6.515 1.00 98.62 77 VAL A CA 1
ATOM 594 C C . VAL A 1 77 ? 0.917 -3.302 -6.130 1.00 98.62 77 VAL A C 1
ATOM 596 O O . VAL A 1 77 ? -0.117 -2.658 -6.311 1.00 98.62 77 VAL A O 1
ATOM 599 N N . ALA A 1 78 ? 0.913 -4.532 -5.616 1.00 98.31 78 ALA A N 1
ATOM 600 C CA . ALA A 1 78 ? -0.309 -5.226 -5.237 1.00 98.31 78 ALA A CA 1
ATOM 601 C C . ALA A 1 78 ? -0.308 -5.691 -3.782 1.00 98.31 78 ALA A C 1
ATOM 603 O O . ALA A 1 78 ? 0.707 -6.159 -3.255 1.00 98.31 78 ALA A O 1
ATOM 604 N N . PHE A 1 79 ? -1.485 -5.613 -3.168 1.00 97.31 79 PHE A N 1
ATOM 605 C CA . PHE A 1 79 ? -1.732 -5.916 -1.766 1.00 97.31 79 PHE A CA 1
ATOM 606 C C . PHE A 1 79 ? -2.933 -6.850 -1.599 1.00 97.31 79 PHE A C 1
ATOM 608 O O . PHE A 1 79 ? -3.914 -6.760 -2.340 1.00 97.31 79 PHE A O 1
ATOM 615 N N . VAL A 1 80 ? -2.879 -7.709 -0.587 1.00 94.44 80 VAL A N 1
ATOM 616 C CA . VAL A 1 80 ? -3.991 -8.560 -0.145 1.00 94.44 80 VAL A CA 1
ATOM 617 C C . VAL A 1 80 ? -4.220 -8.379 1.351 1.00 94.44 80 VAL A C 1
ATOM 619 O O . VAL A 1 80 ? -3.282 -8.113 2.102 1.00 94.44 80 VAL A O 1
ATOM 622 N N . ALA A 1 81 ? -5.472 -8.531 1.780 1.00 78.81 81 ALA A N 1
ATOM 623 C CA . ALA A 1 81 ? -5.830 -8.555 3.193 1.00 78.81 81 ALA A CA 1
ATOM 624 C C . ALA A 1 81 ? -5.449 -9.895 3.842 1.00 78.81 81 ALA A C 1
ATOM 626 O O . ALA A 1 81 ? -5.487 -10.946 3.196 1.00 78.81 81 ALA A O 1
ATOM 627 N N . ALA A 1 82 ? -5.186 -9.877 5.146 1.00 69.94 82 ALA A N 1
ATOM 628 C CA . ALA A 1 82 ? -5.321 -11.054 5.999 1.00 69.94 82 ALA A CA 1
ATOM 629 C C . ALA A 1 82 ? -6.508 -10.780 6.936 1.00 69.94 82 ALA A C 1
ATOM 631 O O . ALA A 1 82 ? -6.375 -9.883 7.761 1.00 69.94 82 ALA A O 1
ATOM 632 N N . PRO A 1 83 ? -7.669 -11.470 6.865 1.00 77.00 83 PRO A N 1
ATOM 633 C CA . PRO A 1 83 ? -7.978 -12.796 6.305 1.00 77.00 83 PRO A CA 1
ATOM 634 C C . PRO A 1 83 ? -8.544 -12.809 4.867 1.00 77.00 83 PRO A C 1
ATOM 636 O O . PRO A 1 83 ? -8.771 -11.775 4.252 1.00 77.00 83 PRO A O 1
ATOM 639 N N . VAL A 1 84 ? -8.809 -14.020 4.350 1.00 84.25 84 VAL A N 1
ATOM 640 C CA . VAL A 1 84 ? -9.523 -14.267 3.082 1.00 84.25 84 VAL A CA 1
ATOM 641 C C . VAL A 1 84 ? -10.862 -13.529 3.075 1.00 84.25 84 VAL A C 1
ATOM 643 O O . VAL A 1 84 ? -11.675 -13.716 3.982 1.00 84.25 84 VAL A O 1
ATOM 646 N N . GLY A 1 85 ? -11.107 -12.730 2.041 1.00 90.00 85 GLY A N 1
ATOM 647 C CA . GLY A 1 85 ? -12.325 -11.948 1.927 1.00 90.00 85 GLY A CA 1
ATOM 648 C C . GLY A 1 85 ? -12.252 -10.899 0.829 1.00 90.00 85 GLY A C 1
ATOM 649 O O . GLY A 1 85 ? -11.449 -10.994 -0.107 1.00 90.00 85 GLY A O 1
ATOM 650 N N . ASP A 1 86 ? -13.132 -9.912 0.967 1.00 94.00 86 ASP A N 1
ATOM 651 C CA . ASP A 1 86 ? -13.266 -8.821 0.018 1.00 94.00 86 ASP A CA 1
ATOM 652 C C . ASP A 1 86 ? -12.486 -7.576 0.466 1.00 94.00 86 ASP A C 1
ATOM 654 O O . ASP A 1 86 ? -12.134 -7.435 1.636 1.00 94.00 86 ASP A O 1
ATOM 658 N N . ILE A 1 87 ? -12.239 -6.661 -0.470 1.00 95.12 87 ILE A N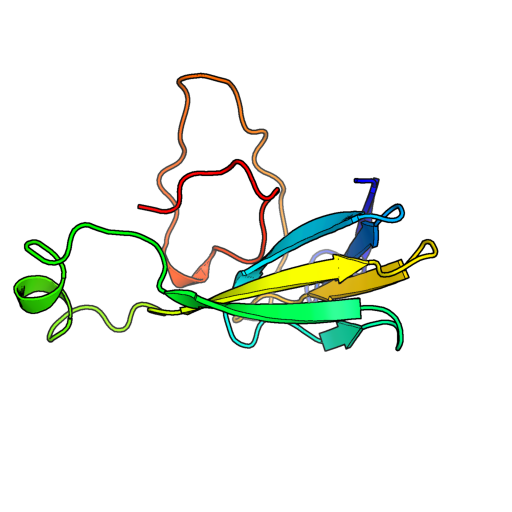 1
ATOM 659 C CA . ILE A 1 87 ? -11.649 -5.346 -0.221 1.00 95.12 87 ILE A CA 1
ATOM 660 C C . ILE A 1 87 ? -12.674 -4.291 -0.622 1.00 95.12 87 ILE A C 1
ATOM 662 O O . ILE A 1 87 ? -13.209 -4.324 -1.732 1.00 95.12 87 ILE A O 1
ATOM 666 N N . ASP A 1 88 ? -12.898 -3.322 0.259 1.00 94.06 88 ASP A N 1
ATOM 667 C CA . ASP A 1 88 ? -13.670 -2.119 -0.034 1.00 94.06 88 ASP A CA 1
ATOM 668 C C . ASP A 1 88 ? -12.864 -0.857 0.256 1.00 94.06 88 ASP A C 1
ATOM 670 O O . ASP A 1 88 ? -11.875 -0.867 0.990 1.00 94.06 88 ASP A O 1
ATOM 674 N N . VAL A 1 89 ? -13.293 0.240 -0.367 1.00 94.19 89 VAL A N 1
ATOM 675 C CA . VAL A 1 89 ? -12.614 1.533 -0.302 1.00 94.19 89 VAL A CA 1
ATOM 676 C C . VAL A 1 89 ? -13.427 2.490 0.548 1.00 94.19 89 VAL A C 1
ATOM 678 O O . VAL A 1 89 ? -14.602 2.740 0.281 1.00 94.19 89 VAL A O 1
ATOM 681 N N . LEU A 1 90 ? -12.774 3.062 1.554 1.00 94.12 90 LEU A N 1
ATOM 682 C CA . LEU A 1 90 ? -13.323 4.154 2.344 1.00 94.12 90 LEU A CA 1
ATOM 683 C C . LEU A 1 90 ? -12.788 5.474 1.793 1.00 94.12 90 LEU A C 1
ATOM 685 O O . LEU A 1 90 ? -11.588 5.739 1.841 1.00 94.12 90 LEU A O 1
ATOM 689 N N . GLU A 1 91 ? -13.676 6.314 1.262 1.00 91.19 91 GLU A N 1
ATOM 690 C CA . GLU A 1 91 ? -13.285 7.633 0.763 1.00 91.19 91 GLU A CA 1
ATOM 691 C C . GLU A 1 91 ? -12.867 8.545 1.921 1.00 91.19 91 GLU A C 1
ATOM 693 O O . GLU A 1 91 ? -13.686 8.906 2.775 1.00 91.19 91 GLU A O 1
ATOM 698 N N . GLY A 1 92 ? -11.594 8.943 1.932 1.00 86.31 92 GLY A N 1
ATOM 699 C CA . GLY A 1 92 ? -11.076 9.949 2.853 1.00 86.31 92 GLY A CA 1
ATOM 700 C C . GLY A 1 92 ? -11.602 11.342 2.508 1.00 86.31 92 GLY A C 1
ATOM 701 O O . GLY A 1 92 ? -11.572 11.760 1.350 1.00 86.31 92 GLY A O 1
ATOM 702 N N . LYS A 1 93 ? -12.061 12.085 3.518 1.00 88.38 93 LYS A N 1
ATOM 703 C CA . LYS A 1 93 ? -12.450 13.496 3.385 1.00 88.38 93 LYS A CA 1
ATOM 704 C C . LYS A 1 93 ? -11.706 14.331 4.425 1.00 88.38 93 LYS A C 1
ATOM 706 O O . LYS A 1 93 ? -11.480 13.842 5.532 1.00 88.38 93 LYS A O 1
ATOM 711 N N . PRO A 1 94 ? -11.348 15.590 4.117 1.00 88.50 94 PRO A N 1
ATOM 712 C CA . PRO A 1 94 ? -10.762 16.478 5.112 1.00 88.50 94 PRO A CA 1
ATOM 713 C C . PRO A 1 94 ? -11.647 16.556 6.361 1.00 88.50 94 PRO A C 1
ATOM 715 O O . PRO A 1 94 ? -12.858 16.742 6.250 1.00 88.50 94 PRO A O 1
ATOM 718 N N . ASN A 1 95 ? -11.038 16.437 7.542 1.00 86.50 95 ASN A N 1
ATOM 719 C CA . ASN A 1 95 ? -11.718 16.466 8.845 1.00 86.50 95 ASN A CA 1
ATOM 720 C C . ASN A 1 95 ? -12.731 15.328 9.086 1.00 86.50 95 ASN A C 1
ATOM 722 O O . ASN A 1 95 ? -13.583 15.448 9.966 1.00 86.50 95 ASN A O 1
ATOM 726 N N . GLN A 1 96 ? -12.643 14.228 8.336 1.00 88.69 96 GLN A N 1
ATOM 727 C CA . GLN A 1 96 ? -13.427 13.021 8.572 1.00 88.69 96 GLN A CA 1
ATOM 728 C C . GLN A 1 96 ? -12.497 11.808 8.641 1.00 88.69 96 GLN A C 1
ATOM 730 O O . GLN A 1 96 ? -11.661 11.608 7.765 1.00 88.69 96 GLN A O 1
ATOM 735 N N . GLY A 1 97 ? -12.672 10.990 9.677 1.00 88.88 97 GLY A N 1
ATOM 736 C CA . GLY A 1 97 ? -11.961 9.727 9.853 1.00 88.88 97 GLY A CA 1
ATOM 737 C C . GLY A 1 97 ? -12.922 8.546 9.922 1.00 88.88 97 GLY A C 1
ATOM 738 O O . GLY A 1 97 ? -14.129 8.718 10.111 1.00 88.88 97 GLY A O 1
ATOM 739 N N . TYR A 1 98 ? -12.365 7.347 9.798 1.00 91.50 98 TYR A N 1
ATOM 740 C CA . TYR A 1 98 ? -13.068 6.091 10.026 1.00 91.50 98 TYR A CA 1
ATOM 741 C C . TYR A 1 98 ? -12.413 5.366 11.195 1.00 91.50 98 TYR A C 1
ATOM 743 O O . TYR A 1 98 ? -11.192 5.373 11.326 1.00 91.50 98 TYR A O 1
ATOM 751 N N . ILE A 1 99 ? -13.230 4.718 12.021 1.00 90.19 99 ILE A N 1
ATOM 752 C CA . 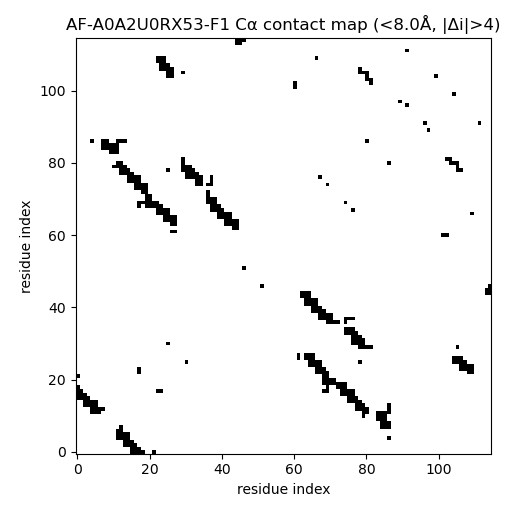ILE A 1 99 ? -12.749 3.724 12.976 1.00 90.19 99 ILE A CA 1
ATOM 753 C C . ILE A 1 99 ? -13.005 2.372 12.329 1.00 90.19 99 ILE A C 1
ATOM 755 O O . ILE A 1 99 ? -14.156 2.006 12.092 1.00 90.19 99 ILE A O 1
ATOM 759 N N . ILE A 1 100 ? -11.928 1.662 12.021 1.00 87.81 100 ILE A N 1
ATOM 760 C CA . ILE A 1 100 ? -11.969 0.306 11.479 1.00 87.81 100 ILE A CA 1
ATOM 761 C C . ILE A 1 100 ? -11.300 -0.650 12.458 1.00 87.81 100 ILE A C 1
ATOM 763 O O . ILE A 1 100 ? -10.523 -0.238 13.322 1.00 87.81 100 ILE A O 1
ATOM 767 N N . GLU A 1 101 ? -11.619 -1.931 12.336 1.00 86.69 101 GLU A N 1
ATOM 768 C CA . GLU A 1 101 ? -10.887 -2.964 13.057 1.00 86.69 101 GLU A CA 1
ATOM 769 C C . GLU A 1 101 ? -9.434 -3.001 12.542 1.00 86.69 101 GLU A C 1
ATOM 771 O O . GLU A 1 101 ? -9.171 -2.782 11.359 1.00 86.69 101 GLU A O 1
ATOM 776 N N . SER A 1 102 ? -8.476 -3.208 13.448 1.00 77.75 102 SER A N 1
ATOM 777 C CA . SER A 1 102 ? -7.044 -3.084 13.166 1.00 77.75 102 SER A CA 1
ATOM 778 C C . SER A 1 102 ? -6.534 -3.963 12.024 1.00 77.75 102 SER A C 1
ATOM 780 O O . SER A 1 102 ? -5.738 -3.474 11.228 1.00 77.75 102 SER A O 1
ATOM 782 N N . ALA A 1 103 ? -6.992 -5.212 11.932 1.00 80.62 103 ALA A N 1
ATOM 783 C CA . ALA A 1 103 ? -6.610 -6.163 10.889 1.00 80.62 103 ALA A CA 1
ATOM 784 C C . ALA A 1 103 ? -7.362 -5.941 9.564 1.00 80.62 103 ALA A C 1
ATOM 786 O O . ALA A 1 103 ? -7.137 -6.650 8.589 1.00 80.62 103 ALA A O 1
ATOM 787 N N . SER A 1 104 ? -8.265 -4.958 9.509 1.00 88.81 104 SER A N 1
ATOM 788 C CA . SER A 1 104 ? -8.999 -4.603 8.291 1.00 88.81 104 SER A CA 1
ATOM 789 C C . SER A 1 104 ? -8.283 -3.535 7.449 1.00 88.81 104 SER A C 1
ATOM 791 O O . SER A 1 104 ? -8.714 -3.245 6.333 1.00 88.81 104 SER A O 1
ATOM 793 N N . TYR A 1 105 ? -7.212 -2.916 7.963 1.00 90.94 105 TYR A N 1
ATOM 794 C CA . TYR A 1 105 ? -6.426 -1.933 7.215 1.00 90.94 105 TYR A CA 1
ATOM 795 C C . TYR A 1 105 ? -5.479 -2.625 6.230 1.00 90.94 105 TYR A C 1
ATOM 797 O O . TYR A 1 105 ? -4.646 -3.417 6.637 1.00 90.94 105 TYR A O 1
ATOM 805 N N . ILE A 1 106 ? -5.544 -2.266 4.946 1.00 93.88 106 ILE A N 1
ATOM 806 C CA . ILE A 1 106 ? -4.652 -2.827 3.916 1.00 93.88 106 ILE A CA 1
ATOM 807 C C . ILE A 1 106 ? -3.682 -1.764 3.422 1.00 93.88 106 ILE A C 1
ATOM 809 O O . ILE A 1 106 ? -2.470 -1.957 3.471 1.00 93.88 106 ILE A O 1
ATOM 813 N N . ALA A 1 107 ? -4.218 -0.648 2.927 1.00 95.38 107 ALA A N 1
ATOM 814 C CA . ALA A 1 107 ? -3.443 0.432 2.343 1.00 95.38 107 ALA A CA 1
ATOM 815 C C . ALA A 1 107 ? -4.192 1.767 2.390 1.00 95.38 107 ALA A C 1
ATOM 817 O O . ALA A 1 107 ? -5.416 1.815 2.522 1.00 95.38 107 ALA A O 1
ATOM 818 N N . SER A 1 108 ? -3.448 2.859 2.253 1.00 95.12 108 SER A N 1
ATOM 819 C CA . SER A 1 108 ? -3.965 4.219 2.137 1.00 95.12 108 SER A CA 1
ATOM 820 C C . SER A 1 108 ? -3.033 5.101 1.311 1.00 95.12 108 SER A C 1
ATOM 822 O O . SER A 1 108 ? -1.840 4.830 1.167 1.00 95.12 108 SER A O 1
ATOM 824 N N . ALA A 1 109 ? -3.566 6.219 0.821 1.00 93.38 109 ALA A N 1
ATOM 825 C CA . ALA A 1 109 ? -2.731 7.315 0.345 1.00 93.38 109 ALA A CA 1
ATOM 826 C C . ALA A 1 109 ? -1.820 7.839 1.477 1.00 93.38 109 ALA A C 1
ATOM 828 O O . ALA A 1 109 ? -2.154 7.731 2.661 1.00 93.38 109 ALA A O 1
ATOM 829 N N . GLN A 1 110 ? -0.680 8.432 1.109 1.00 85.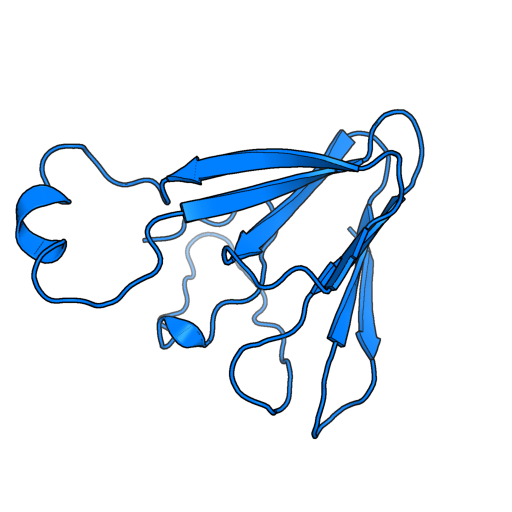19 110 GLN A N 1
ATOM 830 C CA . GLN A 1 110 ? 0.367 8.867 2.047 1.00 85.19 110 GLN A CA 1
ATOM 831 C C . GLN A 1 110 ? -0.092 9.935 3.063 1.00 85.19 110 GLN A C 1
ATOM 833 O O . GLN A 1 110 ? 0.529 10.108 4.106 1.00 85.19 110 GLN A O 1
ATOM 838 N N . ASN A 1 111 ? -1.171 10.665 2.774 1.00 83.94 111 ASN A N 1
ATOM 839 C CA . ASN A 1 111 ? -1.683 11.763 3.599 1.00 83.94 111 ASN A CA 1
ATOM 840 C C . ASN A 1 111 ? -2.747 11.339 4.628 1.00 83.94 111 ASN A C 1
ATOM 842 O O . ASN A 1 111 ? -3.393 12.205 5.219 1.00 83.94 111 ASN A O 1
ATOM 846 N N . VAL A 1 112 ? -2.960 10.036 4.819 1.00 88.94 112 VAL A N 1
ATOM 847 C CA . VAL A 1 112 ? -3.862 9.516 5.851 1.00 88.94 112 VAL A CA 1
ATOM 848 C C . VAL A 1 112 ? -3.102 9.377 7.168 1.00 88.94 112 VAL A C 1
ATOM 850 O O . VAL A 1 112 ? -2.091 8.680 7.236 1.00 88.94 112 VAL A O 1
ATOM 853 N N . ASP A 1 113 ? -3.613 10.029 8.213 1.00 86.44 113 ASP A N 1
ATOM 854 C CA . ASP A 1 113 ? -3.144 9.837 9.586 1.00 86.44 113 ASP A CA 1
ATOM 855 C C . ASP A 1 113 ? -3.663 8.493 10.122 1.00 86.44 113 ASP A C 1
ATOM 857 O O . ASP A 1 113 ? -4.866 8.216 10.079 1.00 86.44 113 ASP A O 1
ATOM 861 N N . LEU A 1 114 ? -2.742 7.642 10.573 1.00 81.69 114 LEU A N 1
ATOM 862 C CA . LEU A 1 114 ? -3.026 6.307 11.091 1.00 81.69 114 LEU A CA 1
ATOM 863 C C . LEU A 1 114 ? -2.787 6.302 12.600 1.00 81.69 114 LEU A C 1
ATOM 865 O O . LEU A 1 114 ? -1.674 6.031 13.052 1.00 81.69 114 LEU A O 1
ATOM 869 N N . ASP A 1 115 ? -3.861 6.566 13.339 1.00 70.44 115 ASP A N 1
ATOM 870 C CA . ASP A 1 115 ? -3.940 6.531 14.804 1.00 70.44 115 ASP A CA 1
ATOM 871 C C . ASP A 1 115 ? -3.849 5.098 15.371 1.00 70.44 115 ASP A C 1
ATOM 873 O O . ASP A 1 115 ? -4.420 4.165 14.746 1.00 70.44 115 ASP A O 1
#